Protein AF-A0A3N5C078-F1 (afdb_monomer)

Sequence (69 aa):
MEFLLTCSCCSQTFGMDARHLREKEHLECPNCANPVSKELCQALISLAKCWSEIVSERKWQIQIKGTAI

pLDDT: mean 76.01, std 15.92, range [37.16, 91.94]

Mean predicted aligned error: 9.26 Å

Secondary structure (DSSP, 8-state):
-EEEEE-TTT--EEEEEHHHHTT-S--B-TTT-PBPPHHHHHHHHHHHHHHHHHHHSTT----------

Nearest PDB structures (foldseek):
  6tbm-assembly1_C  TM=2.854E-01  e=4.499E+00  Komagataella phaffii GS115

Foldseek 3Di:
DWDWDQDPVPRDIDIDDLVVLQPDQWDADPPPRHTDDNVVSVVSNVVSVVVVVVVVPPPDDDDDDDDDD

Organism: NCBI:txid1894989

Solvent-accessible surface area (backbone atoms only — not comparable to full-atom values): 4473 Å² total; per-residue (Å²): 108,74,44,80,44,68,38,87,90,78,70,49,71,47,80,42,49,33,77,65,42,67,81,46,93,74,52,57,38,93,87,75,63,49,69,52,55,68,68,61,50,52,51,52,31,50,51,33,50,53,52,48,54,53,62,68,51,82,81,66,90,82,84,84,80,82,78,86,127

Radius of gyration: 13.41 Å; Cα contacts (8 Å, |Δi|>4): 63; chains: 1; bounding box: 25×24×36 Å

Structure (mmCIF, N/CA/C/O backbone):
data_AF-A0A3N5C078-F1
#
_entry.id   AF-A0A3N5C078-F1
#
loop_
_atom_site.group_PDB
_atom_site.id
_atom_site.type_symbol
_atom_site.label_atom_id
_atom_site.label_alt_id
_atom_site.label_comp_id
_atom_site.label_asym_id
_atom_site.label_entity_id
_atom_site.label_seq_id
_atom_site.pdbx_PDB_ins_code
_atom_site.Cartn_x
_atom_site.Cartn_y
_atom_site.Cartn_z
_atom_site.occupancy
_atom_site.B_iso_or_equiv
_atom_site.auth_seq_id
_atom_site.auth_comp_id
_atom_site.auth_asym_id
_atom_site.auth_atom_id
_atom_site.pdbx_PDB_model_num
ATOM 1 N N . MET A 1 1 ? 1.123 1.429 -10.510 1.00 71.50 1 MET A N 1
ATOM 2 C CA . MET A 1 1 ? 0.612 0.373 -9.612 1.00 71.50 1 MET A CA 1
ATOM 3 C C . MET A 1 1 ? -0.029 1.067 -8.430 1.00 71.50 1 MET A C 1
ATOM 5 O O . MET A 1 1 ? 0.574 2.002 -7.914 1.00 71.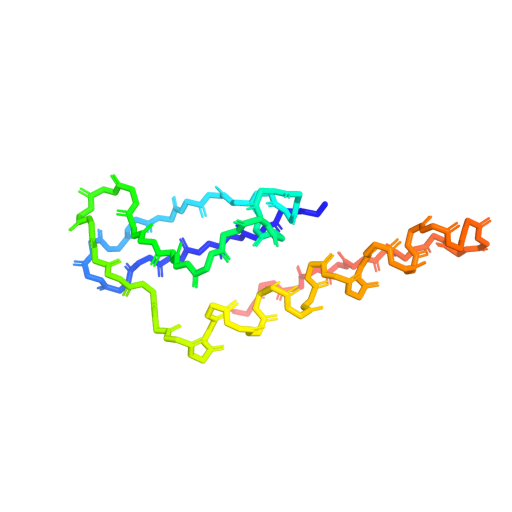50 1 MET A O 1
ATOM 9 N N . GLU A 1 2 ? -1.218 0.627 -8.037 1.00 81.44 2 GLU A N 1
ATOM 10 C CA . GLU A 1 2 ? -1.900 1.087 -6.828 1.00 81.44 2 GLU A CA 1
ATOM 11 C C . GLU A 1 2 ? -1.928 -0.053 -5.804 1.00 81.44 2 GLU A C 1
ATOM 13 O O . GLU A 1 2 ? -2.139 -1.211 -6.169 1.00 81.44 2 GLU A O 1
ATOM 18 N N . PHE A 1 3 ? -1.680 0.277 -4.541 1.00 84.31 3 PHE A N 1
ATOM 19 C CA . PHE A 1 3 ? -1.828 -0.613 -3.399 1.00 84.31 3 PHE A CA 1
ATOM 20 C C . PHE A 1 3 ? -3.094 -0.229 -2.644 1.00 84.31 3 PHE A C 1
ATOM 22 O O . PHE A 1 3 ? -3.259 0.930 -2.267 1.00 84.31 3 PHE A O 1
ATOM 29 N N . LEU A 1 4 ? -3.969 -1.200 -2.403 1.00 88.25 4 LEU A N 1
ATOM 30 C CA . LEU A 1 4 ? -5.137 -1.021 -1.549 1.00 88.25 4 LEU A CA 1
ATOM 31 C C . LEU A 1 4 ? -4.785 -1.489 -0.142 1.00 88.25 4 LEU A C 1
ATOM 33 O O . LEU A 1 4 ? -4.382 -2.635 0.057 1.00 88.25 4 LEU A O 1
ATOM 37 N N . LEU A 1 5 ? -4.913 -0.585 0.823 1.00 85.88 5 LEU A N 1
ATOM 38 C CA . LEU A 1 5 ? -4.593 -0.836 2.222 1.00 85.88 5 LEU A CA 1
ATOM 39 C C . LEU A 1 5 ? -5.858 -0.667 3.047 1.00 85.88 5 LEU A C 1
ATOM 41 O O . LEU A 1 5 ? -6.463 0.405 3.054 1.00 85.88 5 LEU A O 1
ATOM 45 N N . THR A 1 6 ? -6.244 -1.717 3.762 1.00 89.62 6 THR A N 1
ATOM 46 C CA . THR A 1 6 ? -7.342 -1.663 4.727 1.00 89.62 6 THR A CA 1
ATOM 47 C C . THR A 1 6 ? -6.767 -1.435 6.115 1.00 89.62 6 THR A C 1
ATOM 49 O O . THR A 1 6 ? -5.966 -2.226 6.611 1.00 89.62 6 THR A O 1
ATOM 52 N N . CYS A 1 7 ? -7.166 -0.340 6.757 1.00 88.69 7 CYS A N 1
ATOM 53 C CA . CYS A 1 7 ? -6.779 -0.074 8.134 1.00 88.69 7 CYS A CA 1
ATOM 54 C C . CYS A 1 7 ? -7.553 -0.997 9.078 1.00 88.69 7 CYS A C 1
ATOM 56 O O . CYS A 1 7 ? -8.780 -0.963 9.099 1.00 88.69 7 CYS A O 1
ATOM 58 N N . SER A 1 8 ? -6.858 -1.767 9.914 1.00 88.00 8 SER A N 1
ATOM 59 C CA . SER A 1 8 ? -7.496 -2.622 10.924 1.00 88.00 8 SER A CA 1
ATOM 60 C C . SER A 1 8 ? -8.212 -1.833 12.026 1.00 88.00 8 SER A C 1
ATOM 62 O O . SER A 1 8 ? -9.148 -2.351 12.623 1.00 88.00 8 SER A O 1
ATOM 64 N N . CYS A 1 9 ? -7.816 -0.581 12.281 1.00 89.00 9 CYS A N 1
ATOM 65 C CA . CYS A 1 9 ? -8.400 0.244 13.342 1.00 89.00 9 CYS A CA 1
ATOM 66 C C . CYS A 1 9 ? -9.733 0.893 12.954 1.00 89.00 9 CYS A C 1
ATOM 68 O O . CYS A 1 9 ? -10.633 0.961 13.781 1.00 89.00 9 CYS A O 1
ATOM 70 N N . CYS A 1 10 ? -9.859 1.404 11.725 1.00 91.81 10 CYS A N 1
ATOM 71 C CA . CYS A 1 10 ? -11.082 2.079 11.264 1.00 91.81 10 CYS A CA 1
ATOM 72 C C . CYS A 1 10 ? -11.832 1.312 10.167 1.00 91.81 10 CYS A C 1
ATOM 74 O O . CYS A 1 10 ? -12.844 1.800 9.672 1.00 91.81 10 CYS A O 1
ATOM 76 N N . SER A 1 11 ? -11.325 0.143 9.760 1.00 91.94 11 SER A N 1
ATOM 77 C CA . SER A 1 11 ? -11.867 -0.713 8.690 1.00 91.94 11 SER A CA 1
ATOM 78 C C . SER A 1 11 ? -12.001 -0.029 7.324 1.00 91.94 11 SER A C 1
ATOM 80 O O . SER A 1 11 ? -12.602 -0.578 6.404 1.00 91.94 11 SER A O 1
ATOM 82 N N . GLN A 1 12 ? -11.424 1.163 7.165 1.00 90.25 12 GLN A N 1
ATOM 83 C CA . GLN A 1 12 ? -11.452 1.913 5.919 1.00 90.25 12 GLN A CA 1
ATOM 84 C C . GLN A 1 12 ? -10.334 1.447 4.997 1.00 90.25 12 GLN A C 1
ATOM 86 O O . GLN A 1 12 ? -9.198 1.228 5.431 1.00 90.25 12 GLN A O 1
ATOM 91 N N . THR A 1 13 ? -10.665 1.336 3.714 1.00 91.44 13 THR A N 1
ATOM 92 C CA . THR A 1 13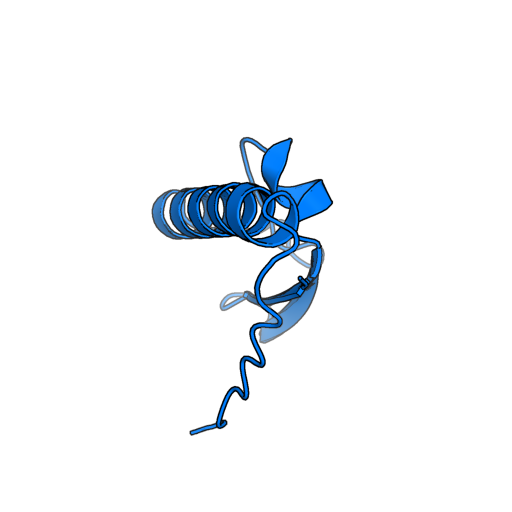 ? -9.708 1.003 2.661 1.00 91.44 13 THR A CA 1
ATOM 93 C C . THR A 1 13 ? -9.324 2.267 1.915 1.00 91.44 13 THR A C 1
ATOM 95 O O . THR A 1 13 ? -10.189 3.052 1.534 1.00 91.44 13 THR A O 1
ATOM 98 N N . PHE A 1 14 ? -8.029 2.469 1.710 1.00 86.44 14 PHE A N 1
ATOM 99 C CA . PHE A 1 14 ? -7.501 3.597 0.957 1.00 86.44 14 PHE A CA 1
ATOM 100 C C . PHE A 1 14 ? -6.497 3.109 -0.084 1.00 86.44 14 PHE A C 1
ATOM 102 O O . PHE A 1 14 ? -5.725 2.177 0.153 1.00 86.44 14 PHE A O 1
ATOM 109 N N . GLY A 1 15 ? -6.546 3.736 -1.257 1.00 87.12 15 GLY A N 1
ATOM 110 C CA . GLY A 1 15 ? -5.612 3.489 -2.346 1.00 87.12 15 GLY A CA 1
ATOM 111 C C . GLY A 1 15 ? -4.352 4.323 -2.189 1.00 87.12 15 GLY A C 1
ATOM 112 O O . GLY A 1 15 ? -4.399 5.483 -1.771 1.00 87.12 15 GLY A O 1
ATOM 113 N N . MET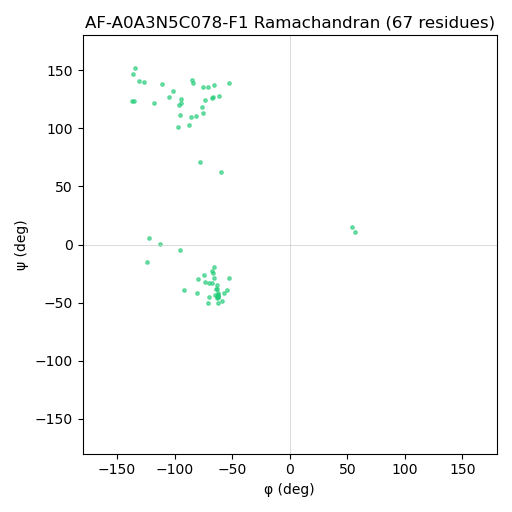 A 1 16 ? -3.214 3.730 -2.531 1.00 85.19 16 MET A N 1
ATOM 114 C CA . MET A 1 16 ? -1.930 4.410 -2.518 1.00 85.19 16 MET A CA 1
ATOM 115 C C . MET A 1 16 ? -1.117 4.063 -3.757 1.00 85.19 16 MET A C 1
ATOM 117 O O . MET A 1 16 ? -0.836 2.901 -4.042 1.00 85.19 16 MET A O 1
ATOM 121 N N . ASP A 1 17 ? -0.712 5.088 -4.499 1.00 83.56 17 ASP A N 1
ATOM 122 C CA . ASP A 1 17 ? 0.108 4.906 -5.692 1.00 83.56 17 ASP A CA 1
ATOM 123 C C . ASP A 1 17 ? 1.558 4.575 -5.305 1.00 83.56 17 ASP A C 1
ATOM 125 O O . ASP A 1 17 ? 2.163 5.227 -4.448 1.00 83.56 17 ASP A O 1
ATOM 129 N N . ALA A 1 18 ? 2.140 3.586 -5.986 1.00 81.12 18 ALA A N 1
ATOM 130 C CA . ALA A 1 18 ? 3.538 3.191 -5.832 1.00 81.12 18 ALA A CA 1
ATOM 131 C C . ALA A 1 18 ? 4.528 4.362 -5.982 1.00 81.12 18 ALA A C 1
ATOM 133 O O . ALA A 1 18 ? 5.597 4.334 -5.376 1.00 81.12 18 ALA A O 1
ATOM 134 N N . ARG A 1 19 ? 4.193 5.398 -6.762 1.00 80.38 19 ARG A N 1
ATOM 135 C CA . ARG A 1 19 ? 5.013 6.610 -6.922 1.00 80.38 19 ARG A CA 1
ATOM 136 C C . ARG A 1 19 ? 5.127 7.392 -5.617 1.00 80.38 19 ARG A C 1
ATOM 138 O O . ARG A 1 19 ? 6.228 7.778 -5.251 1.00 80.38 19 ARG A O 1
ATOM 145 N N . HIS A 1 20 ? 4.021 7.547 -4.892 1.00 77.31 20 HIS A N 1
ATOM 146 C CA . HIS A 1 20 ? 3.992 8.270 -3.619 1.00 77.31 20 HIS A CA 1
ATOM 147 C C . HIS A 1 20 ? 4.629 7.473 -2.476 1.00 77.31 20 HIS A C 1
ATOM 149 O O . HIS A 1 20 ? 5.139 8.059 -1.527 1.00 77.31 20 HIS A O 1
ATOM 155 N N . LEU A 1 21 ? 4.630 6.140 -2.567 1.00 81.25 21 LEU A N 1
ATOM 156 C CA . LEU A 1 21 ? 5.245 5.266 -1.566 1.00 81.25 21 LEU A CA 1
ATOM 157 C C . LEU A 1 21 ? 6.771 5.385 -1.517 1.00 81.25 21 LEU A C 1
ATOM 159 O O . LEU A 1 21 ? 7.354 5.249 -0.449 1.00 81.25 21 LEU A O 1
ATOM 163 N N . ARG A 1 22 ? 7.434 5.644 -2.649 1.00 72.06 22 ARG A N 1
ATOM 164 C CA . ARG A 1 22 ? 8.908 5.656 -2.715 1.00 72.06 22 ARG A CA 1
ATOM 165 C C . ARG A 1 22 ? 9.561 6.761 -1.901 1.00 72.06 22 ARG A C 1
ATOM 167 O O . ARG A 1 22 ? 10.697 6.587 -1.474 1.00 72.06 22 ARG A O 1
ATOM 174 N N . GLU A 1 23 ? 8.859 7.873 -1.742 1.00 75.25 23 GLU A N 1
ATOM 175 C CA . GLU A 1 23 ? 9.355 9.080 -1.081 1.00 75.25 23 GLU A CA 1
ATOM 176 C C . GLU A 1 23 ? 8.947 9.137 0.400 1.00 75.25 23 GLU A C 1
ATOM 178 O O . GLU A 1 23 ? 9.358 10.038 1.124 1.00 75.25 23 GLU A O 1
ATOM 183 N N . LYS A 1 24 ? 8.138 8.177 0.868 1.00 74.69 24 LYS A N 1
ATOM 184 C CA . LYS A 1 24 ? 7.619 8.127 2.238 1.00 74.69 24 LYS A CA 1
ATOM 185 C C . LYS A 1 24 ? 8.511 7.250 3.119 1.00 74.69 24 LYS A C 1
ATOM 187 O O . LYS A 1 24 ? 8.691 6.071 2.838 1.00 74.69 24 LYS A O 1
ATOM 192 N N . GLU A 1 25 ? 9.000 7.794 4.232 1.00 76.31 25 GLU A N 1
ATOM 193 C CA . GLU A 1 25 ? 9.644 7.000 5.296 1.00 76.31 25 GLU A CA 1
ATOM 194 C C . GLU A 1 25 ? 8.612 6.315 6.208 1.00 76.31 25 GLU A C 1
ATOM 196 O O . GLU A 1 25 ? 8.843 5.223 6.737 1.00 76.31 25 GLU A O 1
ATOM 201 N N . HIS A 1 26 ? 7.444 6.944 6.360 1.00 80.69 26 HIS A N 1
ATOM 202 C CA . HIS A 1 26 ? 6.360 6.501 7.229 1.00 80.69 26 HIS A CA 1
ATOM 203 C C . HIS A 1 26 ? 5.008 6.626 6.523 1.00 80.69 26 HIS A C 1
ATOM 205 O O . HIS A 1 26 ? 4.784 7.528 5.711 1.00 80.69 26 HIS A O 1
ATOM 211 N N . LEU A 1 27 ? 4.106 5.700 6.844 1.00 84.94 27 LEU A N 1
ATOM 212 C CA . LEU A 1 27 ? 2.751 5.640 6.313 1.00 84.94 27 LEU A CA 1
ATOM 213 C C . LEU A 1 27 ? 1.761 5.591 7.462 1.00 84.94 27 LEU A C 1
ATOM 215 O O . LEU A 1 27 ? 1.975 4.881 8.440 1.00 84.94 27 LEU A O 1
ATOM 219 N N . GLU A 1 28 ? 0.661 6.311 7.308 1.00 90.31 28 GLU A N 1
ATOM 220 C CA . GLU A 1 28 ? -0.410 6.403 8.292 1.00 90.31 28 GLU A CA 1
ATOM 221 C C . GLU A 1 28 ? -1.750 6.259 7.578 1.00 90.31 28 GLU A C 1
ATOM 223 O O . GLU A 1 28 ? -1.885 6.593 6.395 1.00 90.31 28 GLU A O 1
ATOM 228 N N .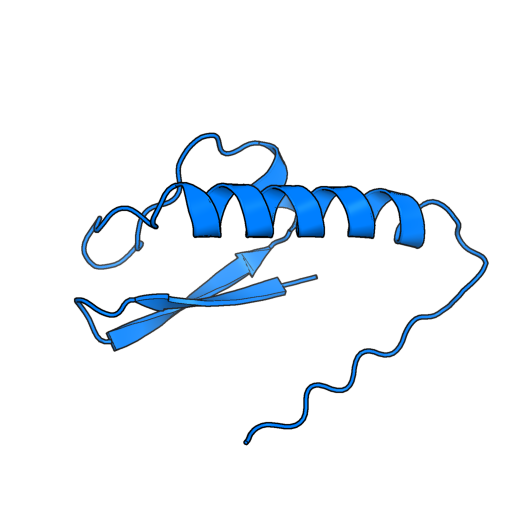 CYS A 1 29 ? -2.753 5.749 8.288 1.00 88.69 29 CYS A N 1
ATOM 229 C CA . CYS A 1 29 ? -4.110 5.726 7.769 1.00 88.69 29 CYS A CA 1
ATOM 230 C C . CYS A 1 29 ? -4.639 7.166 7.636 1.00 88.69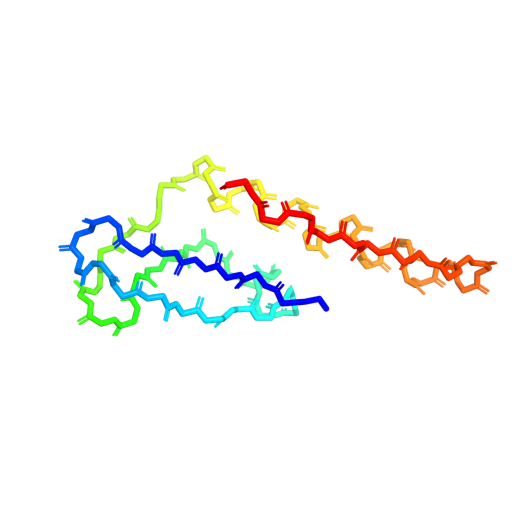 29 CYS A C 1
ATOM 232 O O . CYS A 1 29 ? -4.661 7.885 8.633 1.00 88.69 29 CYS A O 1
ATOM 234 N N . PRO A 1 30 ? -5.152 7.582 6.465 1.00 88.56 30 PRO A N 1
ATOM 235 C CA . PRO A 1 30 ? -5.642 8.947 6.262 1.00 88.56 30 PRO A CA 1
ATOM 236 C C . PRO A 1 30 ? -6.877 9.290 7.110 1.00 88.56 30 PRO A C 1
ATOM 238 O O . PRO A 1 30 ? -7.158 10.464 7.314 1.00 88.56 30 PRO A O 1
ATOM 241 N N . ASN A 1 31 ? -7.609 8.286 7.608 1.00 89.94 31 ASN A N 1
ATOM 242 C CA . ASN A 1 31 ? -8.832 8.500 8.385 1.00 89.94 31 ASN A CA 1
ATOM 243 C C . ASN A 1 31 ? -8.602 8.585 9.895 1.00 89.94 31 ASN A C 1
ATOM 245 O O . ASN A 1 31 ? -9.267 9.365 10.566 1.00 89.94 31 ASN A O 1
ATOM 249 N N . CYS A 1 32 ? -7.707 7.766 10.449 1.00 91.50 32 CYS A N 1
ATOM 250 C CA . CYS A 1 32 ? -7.498 7.695 11.899 1.00 91.50 32 CYS A CA 1
ATOM 251 C C . CYS A 1 32 ? -6.060 7.990 12.334 1.00 91.50 32 CYS A C 1
ATOM 253 O O . CYS A 1 32 ? -5.746 7.810 13.506 1.00 91.50 32 CYS A O 1
ATOM 255 N N . ALA A 1 33 ? -5.187 8.387 11.400 1.00 90.38 33 ALA A N 1
ATOM 256 C CA . ALA A 1 33 ? -3.756 8.613 11.615 1.00 90.38 33 ALA A CA 1
ATOM 257 C C . ALA A 1 33 ? -3.012 7.414 12.233 1.00 90.38 33 ALA A C 1
ATOM 259 O O . ALA A 1 33 ? -1.891 7.547 12.707 1.00 90.38 33 ALA A O 1
ATOM 260 N N . ASN A 1 34 ? -3.614 6.217 12.225 1.00 89.75 34 ASN A N 1
ATOM 261 C CA . ASN A 1 34 ? -2.963 5.044 12.786 1.00 89.75 34 ASN A CA 1
ATOM 262 C C . ASN A 1 34 ? -1.751 4.671 11.918 1.00 89.75 34 ASN A C 1
ATOM 264 O O . ASN A 1 34 ? -1.929 4.467 10.708 1.00 89.75 34 ASN A O 1
ATOM 268 N N . PRO A 1 35 ? -0.550 4.543 12.503 1.00 89.38 35 PRO A N 1
ATOM 269 C CA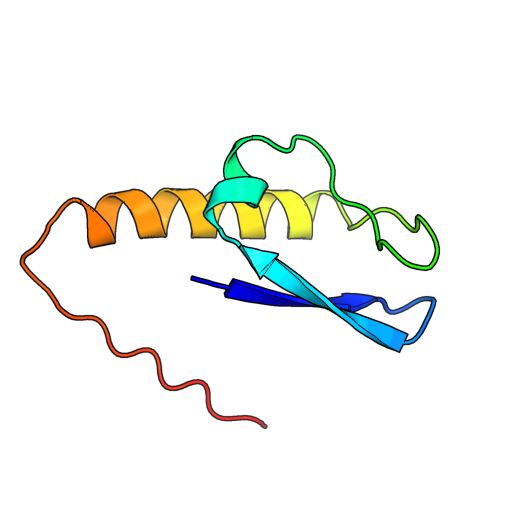 . PRO A 1 35 ? 0.646 4.227 11.746 1.00 89.38 35 PRO A CA 1
ATOM 270 C C . PRO A 1 35 ? 0.544 2.828 11.144 1.00 89.38 35 PRO A C 1
ATOM 272 O O . PRO A 1 35 ? 0.112 1.862 11.779 1.00 89.38 35 PRO A O 1
ATOM 275 N N . VAL A 1 36 ? 0.960 2.716 9.890 1.00 86.56 36 VAL A N 1
ATOM 276 C CA . VAL A 1 36 ? 1.183 1.432 9.236 1.00 86.56 36 VAL A CA 1
ATOM 277 C C . VAL A 1 36 ? 2.431 0.810 9.856 1.00 86.56 36 VAL A C 1
ATOM 279 O O . VAL A 1 36 ? 3.446 1.483 10.047 1.00 86.56 36 VAL A O 1
ATOM 282 N N . SER A 1 37 ? 2.374 -0.487 10.163 1.00 86.06 37 SER A N 1
ATOM 283 C CA . SER A 1 37 ? 3.516 -1.216 10.723 1.00 86.06 37 SER A CA 1
ATOM 284 C C . SER A 1 37 ? 4.762 -1.039 9.853 1.00 86.06 37 SER A C 1
ATOM 286 O O . SER A 1 37 ? 4.677 -1.128 8.624 1.00 86.06 37 SER A O 1
ATOM 288 N N . LYS A 1 38 ? 5.924 -0.854 10.488 1.00 84.44 38 LYS A N 1
ATOM 289 C CA . LYS A 1 38 ? 7.201 -0.620 9.798 1.00 84.44 38 LYS A CA 1
ATOM 290 C C . LYS A 1 38 ? 7.528 -1.710 8.771 1.00 84.44 38 LYS A C 1
ATOM 292 O O . LYS A 1 38 ? 7.986 -1.386 7.681 1.00 84.44 38 LYS A O 1
ATOM 297 N N . GLU A 1 39 ? 7.236 -2.968 9.095 1.00 86.38 39 GLU A N 1
ATOM 298 C CA . GLU A 1 39 ? 7.445 -4.121 8.209 1.00 86.38 39 GLU A CA 1
ATOM 299 C C . GLU A 1 39 ? 6.601 -4.015 6.933 1.00 86.38 39 GLU A C 1
ATOM 301 O O . GLU A 1 39 ? 7.136 -4.086 5.827 1.00 86.38 39 GLU A O 1
ATOM 306 N N . LEU A 1 40 ? 5.296 -3.752 7.071 1.00 85.06 40 LEU A N 1
ATOM 307 C CA . LEU A 1 40 ? 4.404 -3.551 5.926 1.00 85.06 40 LEU A CA 1
ATOM 308 C C . LEU A 1 40 ? 4.814 -2.328 5.095 1.00 85.06 40 LEU A C 1
ATOM 310 O O . LEU A 1 40 ? 4.839 -2.403 3.870 1.00 85.06 40 LEU A O 1
ATOM 314 N N . CYS A 1 41 ? 5.193 -1.223 5.744 1.00 85.38 41 CYS A N 1
ATOM 315 C CA . CYS A 1 41 ? 5.693 -0.029 5.061 1.00 85.38 41 CYS A CA 1
ATOM 316 C C . CYS A 1 41 ? 6.943 -0.349 4.216 1.00 85.38 41 CYS A C 1
ATOM 318 O O . CYS A 1 41 ? 6.983 -0.053 3.022 1.00 85.38 41 CYS A O 1
ATOM 320 N N . GLN A 1 42 ? 7.931 -1.040 4.793 1.00 86.56 42 GLN A N 1
ATOM 321 C CA . GLN A 1 42 ? 9.145 -1.452 4.080 1.00 86.56 42 GLN A CA 1
ATOM 322 C C . GLN A 1 42 ? 8.859 -2.425 2.930 1.00 86.56 42 GLN A C 1
ATOM 324 O O . GLN A 1 42 ? 9.472 -2.302 1.864 1.00 86.56 42 GLN A O 1
ATOM 329 N N . ALA A 1 43 ? 7.919 -3.356 3.109 1.00 87.38 43 ALA A N 1
ATOM 330 C CA . ALA A 1 43 ? 7.502 -4.278 2.057 1.00 87.38 43 ALA A CA 1
ATOM 331 C C . ALA A 1 43 ? 6.866 -3.526 0.876 1.00 87.38 43 ALA A C 1
ATOM 333 O O . ALA A 1 43 ? 7.256 -3.740 -0.272 1.00 87.38 43 ALA A O 1
ATOM 334 N N . LEU A 1 44 ? 5.956 -2.584 1.149 1.00 86.06 44 LEU A N 1
ATOM 335 C CA . LEU A 1 44 ? 5.316 -1.749 0.126 1.00 86.06 44 LEU A CA 1
ATOM 336 C C . LEU A 1 44 ? 6.328 -0.883 -0.630 1.00 86.06 44 LEU A C 1
ATOM 338 O O . LEU A 1 44 ? 6.274 -0.811 -1.858 1.00 86.06 44 LEU A O 1
ATOM 342 N N . ILE A 1 45 ? 7.284 -0.269 0.075 1.00 85.75 45 ILE A N 1
ATOM 343 C CA . ILE A 1 45 ? 8.355 0.528 -0.545 1.00 85.75 45 ILE A CA 1
ATOM 344 C C . ILE A 1 45 ? 9.231 -0.355 -1.442 1.00 85.75 45 ILE A C 1
ATOM 346 O O . ILE A 1 45 ? 9.548 0.029 -2.569 1.00 85.75 45 ILE A O 1
ATOM 350 N N . SER A 1 46 ? 9.602 -1.547 -0.970 1.00 85.94 46 SER A N 1
ATOM 351 C CA . SER A 1 46 ? 10.414 -2.504 -1.735 1.00 85.94 46 SER A CA 1
ATOM 352 C C . SER A 1 46 ? 9.695 -2.961 -3.005 1.00 85.94 46 SER A C 1
ATOM 354 O O . SER A 1 46 ? 10.275 -2.925 -4.091 1.00 85.94 46 SER A O 1
ATOM 356 N N . LEU A 1 47 ? 8.404 -3.290 -2.897 1.00 84.56 47 LEU A N 1
AT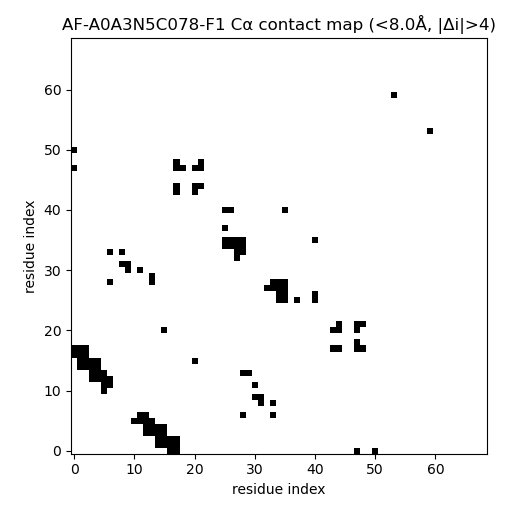OM 357 C CA . LEU A 1 47 ? 7.559 -3.632 -4.043 1.00 84.56 47 LEU A CA 1
ATOM 358 C C . LEU A 1 47 ? 7.431 -2.459 -5.021 1.00 84.56 47 LEU A C 1
ATOM 360 O O . LEU A 1 47 ? 7.571 -2.646 -6.229 1.00 84.56 47 LEU A O 1
ATOM 364 N N . ALA A 1 48 ? 7.225 -1.239 -4.520 1.00 83.81 48 ALA A N 1
ATOM 365 C CA . ALA A 1 48 ? 7.120 -0.042 -5.348 1.00 83.81 48 ALA A CA 1
ATOM 366 C C . ALA A 1 48 ? 8.417 0.273 -6.114 1.00 83.81 48 ALA A C 1
ATOM 368 O O . ALA A 1 48 ? 8.348 0.772 -7.245 1.00 83.81 48 ALA A O 1
ATOM 369 N N . LYS A 1 49 ? 9.588 -0.001 -5.520 1.00 81.38 49 LYS A N 1
ATOM 370 C CA . LYS A 1 49 ? 10.905 0.140 -6.166 1.00 81.38 49 LYS A CA 1
ATOM 371 C C . LYS A 1 49 ? 11.129 -0.934 -7.227 1.00 81.38 49 LYS A C 1
ATOM 373 O O . LYS A 1 49 ? 11.392 -0.574 -8.371 1.00 81.38 49 LYS A O 1
ATOM 378 N N . CYS A 1 50 ? 10.901 -2.203 -6.889 1.00 79.50 50 CYS A N 1
ATOM 379 C CA . CYS A 1 50 ? 11.033 -3.329 -7.818 1.00 79.50 50 CYS A CA 1
ATOM 380 C C . CYS A 1 50 ? 10.144 -3.145 -9.059 1.00 79.50 50 CYS A C 1
ATOM 382 O O . CYS A 1 50 ? 10.588 -3.311 -10.194 1.00 79.50 50 CYS A O 1
ATOM 384 N N . TRP A 1 51 ? 8.908 -2.670 -8.873 1.00 70.38 51 TRP A N 1
ATOM 385 C CA . TRP A 1 51 ? 8.031 -2.379 -10.007 1.00 70.38 51 TRP A CA 1
ATOM 386 C C . TRP A 1 51 ? 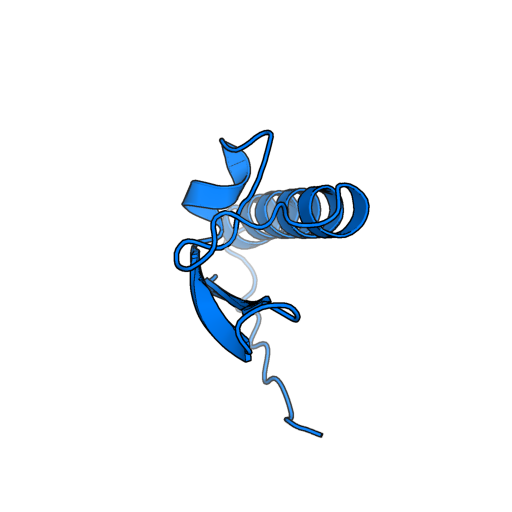8.523 -1.191 -10.857 1.00 70.38 51 TRP A C 1
ATOM 388 O O . TRP A 1 51 ? 8.189 -1.094 -12.032 1.00 70.38 51 TRP A O 1
ATOM 398 N N . SER A 1 52 ? 9.341 -0.274 -10.326 1.00 65.25 52 SER A N 1
ATOM 399 C CA . SER A 1 52 ? 9.989 0.723 -11.193 1.00 65.25 52 SER A CA 1
ATOM 400 C C . SER A 1 52 ? 10.909 0.085 -12.200 1.00 65.25 52 SER A C 1
ATOM 402 O O . SER A 1 52 ? 10.940 0.514 -13.348 1.00 65.25 52 SER A O 1
ATOM 404 N N . GLU A 1 53 ? 11.716 -0.854 -11.721 1.00 63.09 53 GLU A N 1
ATOM 405 C CA . GLU A 1 53 ? 12.807 -1.438 -12.484 1.00 63.09 53 GLU A CA 1
ATOM 406 C C . GLU A 1 53 ? 12.214 -2.300 -13.590 1.00 63.09 53 GLU A C 1
ATOM 408 O O . GLU A 1 53 ? 12.529 -2.100 -14.761 1.00 63.09 53 GLU A O 1
ATOM 413 N N . ILE A 1 54 ? 11.209 -3.108 -13.245 1.00 61.72 54 ILE A N 1
ATOM 414 C CA . ILE A 1 54 ? 10.489 -3.939 -14.208 1.00 61.72 54 ILE A CA 1
ATOM 415 C C . ILE A 1 54 ? 9.719 -3.085 -15.244 1.00 61.72 54 ILE A C 1
ATOM 417 O O . ILE A 1 54 ? 9.700 -3.437 -16.419 1.00 61.72 54 ILE A O 1
ATOM 421 N N . VAL A 1 55 ? 9.100 -1.947 -14.874 1.00 57.19 55 VAL A N 1
ATOM 422 C CA . VAL A 1 55 ? 8.445 -1.058 -15.870 1.00 57.19 55 VAL A CA 1
ATOM 423 C C . VAL A 1 55 ? 9.470 -0.284 -16.714 1.00 57.19 55 VAL A C 1
ATOM 425 O O . VAL A 1 55 ? 9.207 0.015 -17.882 1.00 57.19 55 VAL A O 1
ATOM 428 N N . SER A 1 56 ? 10.629 0.064 -16.146 1.00 52.38 56 SER A N 1
ATOM 429 C CA . SER A 1 56 ? 11.703 0.767 -16.861 1.00 52.38 56 SER A CA 1
ATOM 430 C C . SER A 1 56 ? 12.369 -0.135 -17.905 1.00 52.38 56 SER A C 1
ATOM 432 O O . SER A 1 56 ? 12.721 0.331 -18.991 1.00 52.38 56 SER A O 1
ATOM 434 N N . GLU A 1 57 ? 12.454 -1.438 -17.643 1.00 47.50 57 GLU A N 1
ATOM 435 C CA . GLU A 1 57 ? 12.781 -2.456 -18.639 1.00 47.50 57 GLU A CA 1
ATOM 436 C C . GLU A 1 57 ? 11.553 -2.767 -19.511 1.00 47.50 57 GLU A C 1
ATOM 438 O O . GLU A 1 57 ? 10.949 -3.833 -19.415 1.00 47.50 57 GLU A O 1
ATOM 443 N N . ARG A 1 58 ? 11.166 -1.824 -20.387 1.00 47.62 58 ARG A N 1
ATOM 444 C CA . ARG A 1 58 ? 10.069 -1.945 -21.376 1.00 47.62 58 ARG A CA 1
ATOM 445 C C . ARG A 1 58 ? 10.267 -3.095 -22.389 1.00 47.62 58 ARG A C 1
ATOM 447 O O . ARG A 1 58 ? 10.370 -2.862 -23.592 1.00 47.62 58 ARG A O 1
ATOM 454 N N . LYS A 1 59 ? 10.313 -4.343 -21.934 1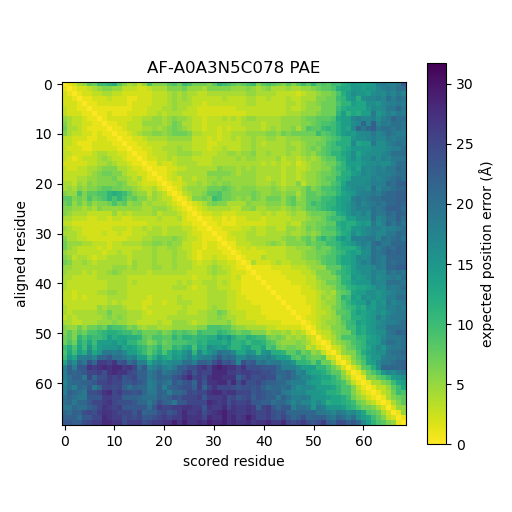.00 47.88 59 LYS A N 1
ATOM 455 C CA . LYS A 1 59 ? 10.290 -5.552 -22.767 1.00 47.88 59 LYS A CA 1
ATOM 456 C C . LYS A 1 59 ? 9.164 -6.510 -22.393 1.00 47.88 59 LYS A C 1
ATOM 458 O O . LYS A 1 59 ? 8.832 -7.354 -23.217 1.00 47.88 59 LYS A O 1
ATOM 463 N N . TRP A 1 60 ? 8.527 -6.357 -21.229 1.00 50.50 60 TRP A N 1
ATOM 464 C CA . TRP A 1 60 ? 7.510 -7.308 -20.778 1.00 50.50 60 TRP A CA 1
ATOM 465 C C . TRP A 1 60 ? 6.272 -6.613 -20.210 1.00 50.50 60 TRP A C 1
ATOM 467 O O . TRP A 1 60 ? 6.349 -5.823 -19.273 1.00 50.50 60 TRP A O 1
ATOM 477 N N . GLN A 1 61 ? 5.108 -6.923 -20.787 1.00 51.16 61 GLN A N 1
ATOM 478 C CA . GLN A 1 61 ? 3.817 -6.584 -20.194 1.00 51.16 61 GLN A CA 1
ATOM 479 C C . GLN A 1 61 ? 3.482 -7.628 -19.129 1.00 51.16 61 GLN A C 1
ATOM 481 O O . GLN A 1 61 ? 3.201 -8.777 -19.459 1.00 51.16 61 GLN A O 1
ATOM 486 N N . ILE A 1 62 ? 3.506 -7.239 -17.855 1.00 56.38 62 ILE A N 1
ATOM 487 C CA . ILE A 1 62 ? 3.079 -8.120 -16.764 1.00 56.38 62 ILE A CA 1
ATOM 488 C C . ILE A 1 62 ? 1.614 -7.821 -16.443 1.00 56.38 62 ILE A C 1
ATOM 490 O O . ILE A 1 62 ? 1.283 -6.755 -15.925 1.00 56.38 62 ILE A O 1
ATOM 494 N N . GLN A 1 63 ? 0.729 -8.772 -16.748 1.00 43.44 63 GLN A N 1
ATOM 495 C CA . GLN A 1 63 ? -0.648 -8.788 -16.254 1.00 43.44 63 GLN A CA 1
ATOM 496 C C . GLN A 1 63 ? -0.680 -9.467 -14.882 1.00 43.44 63 GLN A C 1
ATOM 498 O O . GLN A 1 63 ? -0.528 -10.682 -14.788 1.00 43.44 63 GLN A O 1
ATOM 503 N N . ILE A 1 64 ? -0.920 -8.699 -13.820 1.00 59.50 64 ILE A N 1
ATOM 504 C CA . ILE A 1 64 ? -1.203 -9.252 -12.491 1.00 59.50 64 ILE A CA 1
ATOM 505 C C . ILE A 1 64 ? -2.726 -9.281 -12.323 1.00 59.50 64 ILE A C 1
ATOM 507 O O . ILE A 1 64 ? -3.350 -8.252 -12.071 1.00 59.50 64 ILE A O 1
ATOM 511 N N . LYS A 1 65 ? -3.335 -10.459 -12.501 1.00 51.12 65 LYS A N 1
ATOM 512 C CA . LYS A 1 65 ? -4.733 -10.718 -12.127 1.00 51.12 65 LYS A CA 1
ATOM 513 C C . LYS A 1 65 ? -4.758 -11.166 -10.666 1.00 51.12 65 LYS A C 1
ATOM 515 O O . LYS A 1 65 ? -4.401 -12.300 -10.373 1.00 51.12 65 LYS A O 1
ATOM 520 N N . GLY A 1 66 ? -5.148 -10.280 -9.754 1.00 48.59 66 GLY A N 1
ATOM 521 C CA . GLY A 1 66 ? -5.422 -10.659 -8.368 1.00 48.59 66 GLY A CA 1
ATOM 522 C C . GLY A 1 66 ? -6.765 -11.381 -8.278 1.00 48.59 66 GLY A C 1
ATOM 523 O O . GLY A 1 66 ? -7.802 -10.773 -8.529 1.00 48.59 66 GLY A O 1
ATOM 524 N N . THR A 1 67 ? -6.757 -12.671 -7.950 1.00 44.12 67 THR A N 1
ATOM 525 C CA . THR A 1 67 ? -7.949 -13.398 -7.498 1.00 44.12 67 THR A CA 1
ATOM 526 C C . THR A 1 67 ? -8.238 -13.015 -6.053 1.00 44.12 67 THR A C 1
ATOM 528 O O . THR A 1 67 ? -7.406 -13.256 -5.181 1.00 44.12 67 THR A O 1
ATOM 531 N N . ALA A 1 68 ? -9.406 -12.420 -5.811 1.00 38.22 68 ALA A N 1
ATOM 532 C CA . ALA A 1 68 ? -9.980 -12.344 -4.476 1.00 38.22 68 ALA A CA 1
ATOM 533 C C . ALA A 1 68 ? -10.229 -13.776 -3.971 1.00 38.22 68 ALA A C 1
ATOM 535 O O . ALA A 1 68 ? -10.835 -14.575 -4.691 1.00 38.22 68 ALA A O 1
ATOM 536 N N . ILE A 1 69 ? -9.726 -14.093 -2.778 1.00 37.16 69 ILE A N 1
ATOM 537 C CA . ILE A 1 69 ? -10.187 -15.218 -1.955 1.00 37.16 69 ILE A CA 1
ATOM 538 C C . ILE A 1 69 ? -10.934 -14.599 -0.782 1.00 37.16 69 ILE A C 1
ATOM 540 O O . ILE A 1 69 ? -10.374 -13.636 -0.207 1.00 37.16 69 ILE A O 1
#